Protein AF-A0AAU7U430-F1 (afdb_monomer_lite)

Organism: NCBI:txid3141322

pLDDT: mean 88.67, std 11.31, range [42.41, 97.81]

Radius of gyration: 15.61 Å; chains: 1; bounding box: 37×29×52 Å

Secondary structure (DSSP, 8-state):
-EEEEEEEEEETTEEEEEEEEE-TT--EEEEEEEEEEE--SSTTPPPEEEEEEEEEEETT-HHHHHHH---HHHHHHHHHHHHHHHHHHHTT-

Sequence (93 aa):
MSDIYENRKNQGNRTYRIRILIDESGQTFFELEKLMKKRSKEQGKNTTKERIEYHSFNRLDNNYINTNVSDPIMLDMIKEAEDYLLSKNEGKS

Structure (mmCIF, N/CA/C/O backbone):
data_AF-A0AAU7U430-F1
#
_entry.id   AF-A0AAU7U430-F1
#
loop_
_atom_site.group_PDB
_atom_site.id
_atom_site.type_symbol
_atom_site.label_atom_id
_atom_site.label_alt_id
_atom_site.label_comp_id
_atom_site.label_asym_id
_atom_site.label_entity_id
_atom_site.label_seq_id
_atom_site.pdbx_PDB_ins_code
_atom_site.Cartn_x
_atom_site.Cartn_y
_atom_site.Cartn_z
_atom_site.occupancy
_atom_site.B_iso_or_equiv
_atom_site.auth_seq_id
_atom_site.auth_comp_id
_atom_site.auth_asym_id
_atom_site.auth_atom_id
_atom_site.pdbx_PDB_model_num
ATOM 1 N N . MET A 1 1 ? 12.092 12.180 -1.981 1.00 76.88 1 MET A N 1
ATOM 2 C CA . MET A 1 1 ? 11.128 11.176 -2.487 1.00 76.88 1 MET A CA 1
ATOM 3 C C . MET A 1 1 ? 9.933 11.898 -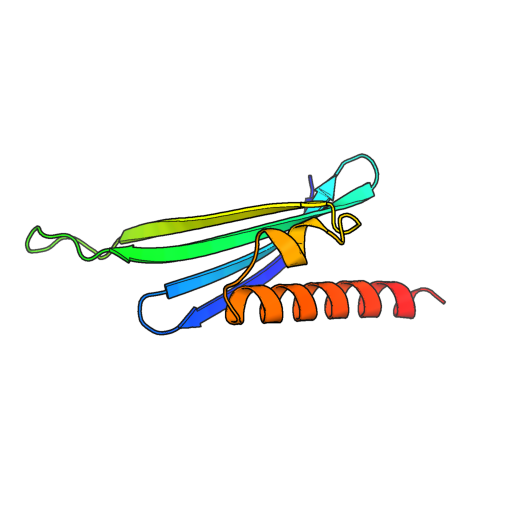3.084 1.00 76.88 1 MET A C 1
ATOM 5 O O . MET A 1 1 ? 9.390 12.774 -2.421 1.00 76.88 1 MET A O 1
ATOM 9 N N . SER A 1 2 ? 9.562 11.570 -4.318 1.00 88.12 2 SER A N 1
ATOM 10 C CA . SER A 1 2 ? 8.381 12.110 -5.001 1.00 88.12 2 SER A CA 1
ATOM 11 C C . SER A 1 2 ? 7.247 11.096 -4.970 1.00 88.12 2 SER A C 1
ATOM 13 O O . SER A 1 2 ? 7.477 9.924 -5.256 1.00 88.12 2 SER A O 1
ATOM 15 N N . ASP A 1 3 ? 6.032 11.552 -4.681 1.00 91.06 3 ASP A N 1
ATOM 16 C CA . ASP A 1 3 ? 4.818 10.752 -4.849 1.00 91.06 3 ASP A CA 1
ATOM 17 C C . ASP A 1 3 ? 4.414 10.749 -6.328 1.00 91.06 3 ASP A C 1
ATOM 19 O O . ASP A 1 3 ? 4.366 11.805 -6.964 1.00 91.06 3 ASP A O 1
ATOM 23 N N . ILE A 1 4 ? 4.187 9.563 -6.890 1.00 93.06 4 ILE A N 1
ATOM 24 C CA . ILE A 1 4 ? 3.769 9.389 -8.288 1.00 93.06 4 ILE A CA 1
ATOM 25 C C . ILE A 1 4 ? 2.407 8.705 -8.431 1.00 93.06 4 ILE A C 1
ATOM 27 O O . ILE A 1 4 ? 1.911 8.561 -9.554 1.00 93.06 4 ILE A O 1
ATOM 31 N N . TYR A 1 5 ? 1.824 8.252 -7.321 1.00 94.50 5 TYR A N 1
ATOM 32 C CA . TYR A 1 5 ? 0.528 7.592 -7.270 1.00 94.50 5 TYR A CA 1
ATOM 33 C C . TYR A 1 5 ? 0.042 7.523 -5.829 1.00 94.50 5 TYR A C 1
ATOM 35 O O . TYR A 1 5 ? 0.719 6.972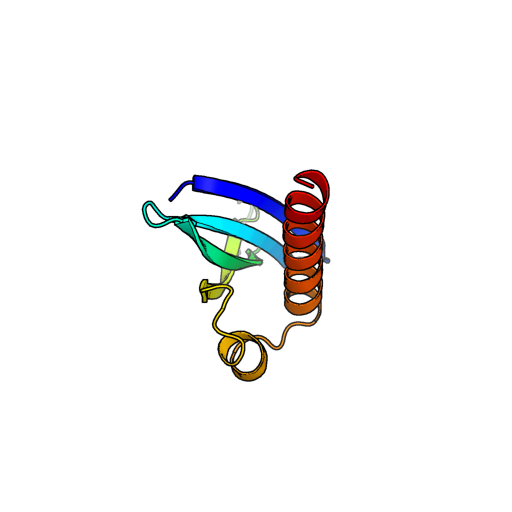 -4.963 1.00 94.50 5 TYR A O 1
ATOM 43 N N . GLU A 1 6 ? -1.196 7.951 -5.616 1.00 96.31 6 GLU A N 1
ATOM 44 C CA . GLU A 1 6 ? -1.908 7.752 -4.365 1.00 96.31 6 GLU A CA 1
ATOM 45 C C . GLU A 1 6 ? -3.278 7.138 -4.651 1.00 96.31 6 GLU A C 1
ATOM 47 O O . GLU A 1 6 ? -4.024 7.618 -5.508 1.00 96.31 6 GLU A O 1
ATOM 52 N N . ASN A 1 7 ? -3.641 6.113 -3.882 1.00 96.81 7 ASN A N 1
ATOM 53 C CA . ASN A 1 7 ? -4.994 5.572 -3.876 1.00 96.81 7 ASN A CA 1
ATOM 54 C C . ASN A 1 7 ? -5.481 5.338 -2.446 1.00 96.81 7 ASN A C 1
ATOM 56 O O . ASN A 1 7 ? -4.711 5.075 -1.516 1.00 96.81 7 ASN A O 1
ATOM 60 N N . ARG A 1 8 ? -6.796 5.445 -2.264 1.00 96.88 8 ARG A N 1
ATOM 61 C CA . ARG A 1 8 ? -7.460 5.328 -0.975 1.00 96.88 8 ARG A CA 1
ATOM 62 C C . ARG A 1 8 ? -8.762 4.548 -1.101 1.00 96.88 8 ARG A C 1
ATOM 64 O O . ARG A 1 8 ? -9.679 4.959 -1.805 1.00 96.88 8 ARG A O 1
ATOM 71 N N . LYS A 1 9 ? -8.908 3.514 -0.272 1.00 96.81 9 LYS A N 1
ATOM 72 C CA . LYS A 1 9 ? -10.156 2.758 -0.105 1.00 96.81 9 LYS A CA 1
ATOM 73 C C . LYS A 1 9 ? -10.735 2.990 1.288 1.00 96.81 9 LYS A C 1
ATOM 75 O O . LYS A 1 9 ? -10.015 3.187 2.266 1.00 96.81 9 LYS A O 1
ATOM 80 N N . ASN A 1 10 ? -12.059 3.009 1.410 1.00 95.12 10 ASN A N 1
ATOM 81 C CA . ASN A 1 10 ? -12.733 3.092 2.707 1.00 95.12 10 ASN A CA 1
ATOM 82 C C . ASN A 1 10 ? -13.625 1.862 2.874 1.00 95.12 10 ASN A C 1
ATOM 84 O O . ASN A 1 10 ? -14.382 1.535 1.968 1.00 95.12 10 ASN A O 1
ATOM 88 N N . GLN A 1 11 ? -13.569 1.220 4.039 1.00 93.69 11 GLN A N 1
ATOM 89 C CA . GLN A 1 11 ? -14.423 0.083 4.371 1.00 93.69 11 GLN A CA 1
ATOM 90 C C . GLN A 1 11 ? -14.916 0.226 5.814 1.00 93.69 11 GLN A C 1
ATOM 92 O O . GLN A 1 11 ? -14.159 0.063 6.771 1.00 93.69 11 GLN A O 1
ATOM 97 N N . GLY A 1 12 ? -16.190 0.584 5.983 1.00 90.06 12 GLY A N 1
ATOM 98 C CA . GLY A 1 12 ? -16.789 0.813 7.299 1.00 90.06 12 GLY A CA 1
ATOM 99 C C . GLY A 1 12 ? -16.042 1.877 8.117 1.00 90.06 12 GLY A C 1
ATOM 100 O O . GLY A 1 12 ? -16.013 3.062 7.766 1.00 90.06 12 GLY A O 1
ATOM 101 N N . ASN A 1 13 ? -15.443 1.458 9.235 1.00 91.81 13 ASN A N 1
ATOM 102 C CA . ASN A 1 13 ? -14.640 2.323 10.101 1.00 91.81 13 ASN A CA 1
ATOM 103 C C . ASN A 1 13 ? -13.151 2.365 9.719 1.00 91.81 13 ASN A C 1
ATOM 105 O O . ASN A 1 13 ? -12.390 3.050 10.398 1.00 91.81 13 ASN A O 1
ATOM 109 N N . ARG A 1 14 ? -12.735 1.675 8.655 1.00 94.31 14 ARG A N 1
ATOM 110 C CA . ARG A 1 14 ? -11.348 1.615 8.191 1.00 94.31 14 ARG A CA 1
ATOM 111 C C . ARG A 1 14 ? -11.143 2.471 6.945 1.00 94.31 14 ARG A C 1
ATOM 113 O O . ARG A 1 14 ? -12.014 2.578 6.080 1.00 94.31 14 ARG A O 1
ATOM 120 N N . THR A 1 15 ? -9.974 3.081 6.851 1.00 96.50 15 THR A N 1
ATOM 121 C CA . THR A 1 15 ? -9.463 3.731 5.646 1.00 96.50 15 THR A CA 1
ATOM 122 C C . THR A 1 15 ? -8.122 3.102 5.318 1.00 96.50 15 THR A C 1
ATOM 124 O O . THR A 1 15 ? -7.252 3.065 6.176 1.00 96.50 15 THR A O 1
ATOM 127 N N . TYR A 1 16 ? -7.960 2.663 4.083 1.00 97.81 16 TYR A N 1
ATOM 128 C CA . TYR A 1 16 ? -6.732 2.116 3.534 1.00 97.81 16 TYR A CA 1
ATOM 129 C C . TYR A 1 16 ? -6.141 3.132 2.565 1.00 97.81 16 TYR A C 1
ATOM 131 O O . TYR A 1 16 ? -6.892 3.770 1.823 1.00 97.81 16 TYR A O 1
ATOM 139 N N . ARG A 1 17 ? -4.826 3.304 2.581 1.00 97.69 17 ARG A N 1
ATOM 140 C CA . ARG A 1 17 ? -4.096 4.199 1.684 1.00 97.69 17 ARG A CA 1
ATOM 141 C C . ARG A 1 17 ? -2.863 3.474 1.170 1.00 97.69 17 ARG A C 1
ATOM 143 O O . ARG A 1 17 ? -2.188 2.820 1.958 1.00 97.69 17 ARG A O 1
ATOM 150 N N . ILE A 1 18 ? -2.576 3.627 -0.114 1.00 97.56 18 ILE A N 1
ATOM 151 C CA . ILE A 1 18 ? -1.299 3.247 -0.710 1.00 97.56 18 ILE A CA 1
ATOM 152 C C . ILE A 1 18 ? -0.714 4.459 -1.425 1.00 97.56 18 ILE A C 1
ATOM 154 O O . ILE A 1 18 ? -1.453 5.220 -2.056 1.00 97.56 18 ILE A O 1
ATOM 158 N N . ARG A 1 19 ? 0.598 4.640 -1.308 1.00 97.50 19 ARG A N 1
ATOM 159 C CA . ARG A 1 19 ? 1.374 5.609 -2.080 1.00 97.50 19 ARG A CA 1
ATOM 160 C C . ARG A 1 19 ? 2.542 4.921 -2.758 1.00 97.50 19 ARG A C 1
ATOM 162 O O . ARG A 1 19 ? 3.166 4.050 -2.153 1.00 97.50 19 ARG A O 1
ATOM 169 N N . ILE A 1 20 ? 2.845 5.341 -3.980 1.00 96.81 20 ILE A N 1
ATOM 170 C CA . ILE A 1 20 ? 4.064 4.955 -4.683 1.00 96.81 20 ILE A CA 1
ATOM 171 C C . ILE A 1 20 ? 5.023 6.133 -4.635 1.00 96.81 20 ILE A C 1
ATOM 173 O O . ILE A 1 20 ? 4.736 7.212 -5.154 1.00 96.81 20 ILE A O 1
ATOM 177 N N . LEU A 1 21 ? 6.174 5.904 -4.020 1.00 95.31 21 LEU A N 1
ATOM 178 C CA . LEU A 1 21 ? 7.226 6.890 -3.874 1.00 95.31 21 LEU A CA 1
ATOM 179 C C . LEU A 1 21 ? 8.406 6.521 -4.764 1.00 95.31 21 LEU A C 1
ATOM 181 O O . LE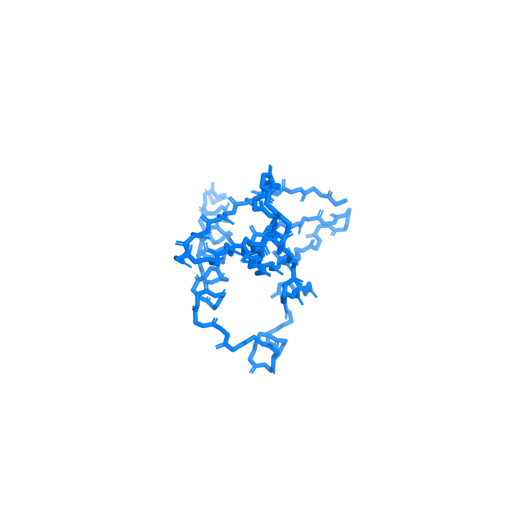U A 1 21 ? 8.786 5.355 -4.837 1.00 95.31 21 LEU A O 1
ATOM 185 N N . ILE A 1 22 ? 9.014 7.519 -5.394 1.00 93.44 22 ILE A N 1
ATOM 186 C CA . ILE A 1 22 ? 10.297 7.379 -6.082 1.00 93.44 22 ILE A CA 1
ATOM 187 C C . ILE A 1 22 ? 11.351 8.184 -5.325 1.00 93.44 22 ILE A C 1
ATOM 189 O O . ILE A 1 22 ? 11.147 9.366 -5.025 1.00 93.44 22 ILE A O 1
ATOM 193 N N . ASP A 1 23 ? 12.464 7.551 -4.969 1.00 92.00 23 ASP A N 1
ATOM 194 C CA . ASP A 1 23 ? 13.601 8.237 -4.361 1.00 92.00 23 ASP A CA 1
ATOM 195 C C . ASP A 1 23 ? 14.489 8.940 -5.402 1.00 92.00 23 ASP A C 1
ATOM 197 O O . ASP A 1 23 ? 14.267 8.867 -6.609 1.00 92.00 2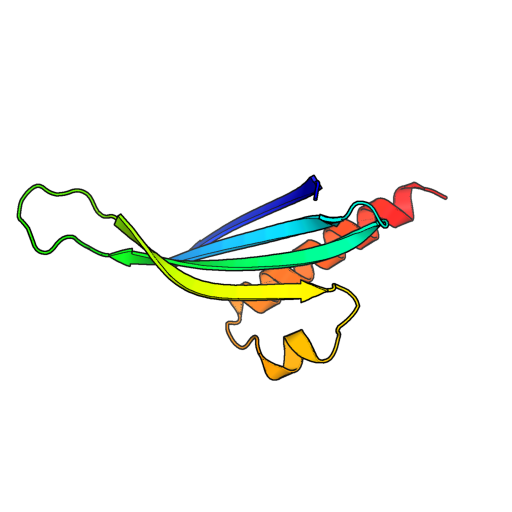3 ASP A O 1
ATOM 201 N N . GLU A 1 24 ? 15.504 9.661 -4.933 1.00 90.50 24 GLU A N 1
ATOM 202 C CA . GLU A 1 24 ? 16.422 10.405 -5.810 1.00 90.50 24 GLU A CA 1
ATOM 203 C C . GLU A 1 24 ? 17.277 9.489 -6.699 1.00 90.50 24 GLU A C 1
ATOM 205 O O . GLU A 1 24 ? 17.772 9.924 -7.735 1.00 90.50 24 GLU A O 1
ATOM 210 N N . SER A 1 25 ? 17.410 8.214 -6.324 1.00 90.94 25 SER A N 1
ATOM 211 C CA . SER A 1 25 ? 18.107 7.182 -7.095 1.00 90.94 25 SER A CA 1
ATOM 212 C C . SER A 1 25 ? 17.184 6.468 -8.093 1.00 90.94 25 SER A C 1
ATOM 214 O O . SER A 1 25 ? 17.616 5.536 -8.769 1.00 90.94 25 SER A O 1
ATOM 216 N N . GLY A 1 26 ? 15.912 6.873 -8.191 1.00 89.19 26 GLY A N 1
ATOM 217 C CA . GLY A 1 26 ? 14.909 6.242 -9.049 1.00 89.19 26 GLY A CA 1
ATOM 218 C C . GLY A 1 26 ? 14.309 4.954 -8.474 1.00 89.19 26 GLY A C 1
ATOM 219 O O . GLY A 1 26 ? 13.528 4.288 -9.157 1.00 89.19 26 GLY A O 1
ATOM 220 N N . GLN A 1 27 ? 14.637 4.583 -7.235 1.00 92.31 27 GLN A N 1
ATOM 221 C CA . GLN A 1 27 ? 14.056 3.409 -6.594 1.00 92.31 27 GLN A CA 1
ATOM 222 C C . GLN A 1 27 ? 12.601 3.666 -6.224 1.00 92.31 27 GLN A C 1
ATOM 224 O O . GLN A 1 27 ? 12.243 4.731 -5.725 1.00 92.31 27 GLN A O 1
ATOM 229 N N . THR A 1 28 ? 11.763 2.658 -6.458 1.00 94.69 28 THR A N 1
ATOM 230 C CA . THR A 1 28 ? 10.330 2.713 -6.172 1.00 94.69 28 THR A CA 1
ATOM 231 C C . THR A 1 28 ? 10.021 2.044 -4.836 1.00 94.69 28 THR A C 1
ATOM 233 O O . THR A 1 28 ? 10.430 0.907 -4.596 1.00 94.69 28 THR A O 1
ATOM 236 N N . PHE A 1 29 ? 9.253 2.727 -3.995 1.00 95.19 29 PHE A N 1
ATOM 237 C CA . PHE A 1 29 ? 8.783 2.251 -2.700 1.00 95.19 29 PHE A CA 1
ATOM 238 C C . PHE A 1 29 ? 7.261 2.317 -2.627 1.00 95.19 29 PHE A C 1
ATOM 240 O O . PHE A 1 29 ? 6.647 3.239 -3.167 1.00 95.19 29 PHE A O 1
ATOM 247 N N . PHE A 1 30 ? 6.661 1.373 -1.910 1.00 95.62 30 PHE A N 1
ATOM 248 C CA . PHE A 1 30 ? 5.254 1.430 -1.537 1.00 95.62 30 PHE A CA 1
ATOM 249 C C . PHE A 1 30 ? 5.117 1.800 -0.071 1.00 95.62 30 PHE A C 1
ATOM 251 O O . PHE A 1 30 ? 5.759 1.199 0.787 1.00 95.62 30 PHE A O 1
ATOM 258 N N . GLU A 1 31 ? 4.247 2.763 0.217 1.00 96.56 31 GLU A N 1
ATOM 259 C CA . GLU A 1 31 ? 3.778 3.042 1.570 1.00 96.56 31 GLU A CA 1
ATOM 260 C C . GLU A 1 31 ? 2.310 2.652 1.690 1.00 96.56 31 GLU A C 1
ATOM 262 O O . GLU A 1 31 ? 1.454 3.250 1.037 1.00 96.56 31 GLU A O 1
ATOM 267 N N . LEU A 1 32 ? 2.012 1.683 2.555 1.00 97.06 32 LEU A N 1
ATOM 268 C CA . LEU A 1 32 ? 0.653 1.284 2.897 1.00 97.06 32 LEU A CA 1
ATOM 269 C C . LEU A 1 32 ? 0.290 1.732 4.305 1.00 97.06 32 LEU A C 1
ATOM 271 O O . LEU A 1 32 ? 1.025 1.515 5.265 1.00 97.06 32 LEU A O 1
ATOM 275 N N . GLU A 1 33 ? -0.896 2.312 4.434 1.00 97.44 33 GLU A N 1
ATOM 276 C CA . GLU A 1 33 ? -1.480 2.703 5.707 1.00 97.44 33 GLU A CA 1
ATOM 277 C C . GLU A 1 33 ? -2.880 2.117 5.839 1.00 97.44 33 GLU A C 1
ATOM 279 O O . GLU A 1 33 ? -3.707 2.219 4.931 1.00 97.44 33 GLU A O 1
ATOM 284 N N . LYS A 1 34 ? -3.196 1.609 7.026 1.00 96.81 34 LYS A N 1
ATOM 285 C CA . LYS A 1 34 ? -4.575 1.363 7.445 1.00 96.81 34 LYS A CA 1
ATOM 286 C C . LYS A 1 34 ? -4.857 2.169 8.685 1.00 96.81 34 LYS A C 1
ATOM 288 O O . LYS A 1 34 ? -4.167 2.098 9.701 1.00 96.81 34 LYS A O 1
ATOM 293 N N . LEU A 1 35 ? -5.902 2.961 8.569 1.00 95.44 35 LEU A N 1
ATOM 294 C CA . LEU A 1 35 ? -6.388 3.871 9.577 1.00 95.44 35 LEU A CA 1
ATOM 295 C C . LEU A 1 35 ? -7.730 3.350 10.078 1.00 95.44 35 LEU A C 1
ATOM 297 O O . LEU A 1 35 ? -8.580 2.961 9.277 1.00 95.44 35 LEU A O 1
ATOM 301 N N . MET A 1 36 ? -7.966 3.407 11.380 1.00 93.81 36 MET A N 1
ATOM 302 C CA . MET A 1 36 ? -9.270 3.129 11.967 1.00 93.81 36 MET A CA 1
ATOM 303 C C . MET A 1 36 ? -9.866 4.411 12.542 1.00 93.81 36 MET A C 1
ATOM 305 O O . MET A 1 36 ? -9.180 5.215 13.168 1.00 93.81 36 MET A O 1
ATOM 309 N N . LYS A 1 37 ? -11.165 4.617 12.323 1.00 88.94 37 LYS A N 1
ATOM 310 C CA . LYS A 1 37 ? -11.938 5.660 12.993 1.00 88.94 37 LYS A CA 1
ATOM 311 C C . LYS A 1 37 ? -12.047 5.312 14.475 1.00 88.94 37 LYS A C 1
ATOM 313 O O . LYS A 1 37 ? -12.717 4.345 14.837 1.00 88.94 37 LYS A O 1
ATOM 318 N N . LYS A 1 38 ? -11.456 6.147 15.317 1.00 82.75 38 LYS A N 1
ATOM 319 C CA . LYS A 1 38 ? -11.588 6.106 16.765 1.00 82.75 38 LYS A CA 1
ATOM 320 C C . LYS A 1 38 ? -12.660 7.110 17.174 1.00 82.75 38 LYS A C 1
ATOM 322 O O . LYS A 1 38 ? -12.510 8.317 16.976 1.00 82.75 38 LYS A O 1
ATOM 327 N N . ARG A 1 39 ? -13.780 6.619 17.714 1.00 71.62 39 ARG A N 1
ATOM 328 C CA . ARG A 1 39 ? -14.754 7.508 18.361 1.00 71.62 39 ARG A CA 1
ATOM 329 C C . ARG A 1 39 ? -14.106 8.067 19.623 1.00 71.62 39 ARG A C 1
ATO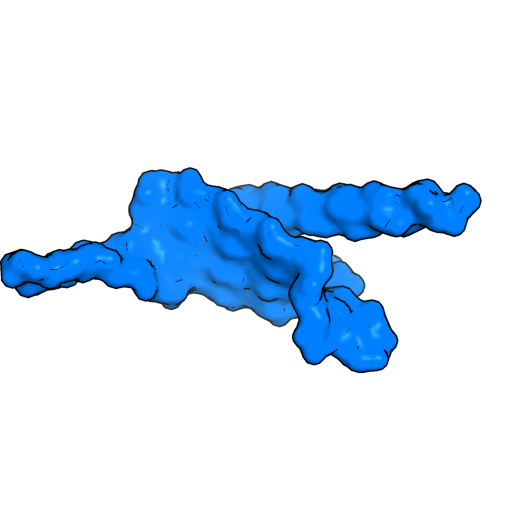M 331 O O . ARG A 1 39 ? -13.594 7.301 20.439 1.00 71.62 39 ARG A O 1
ATOM 338 N N . SER A 1 40 ? -14.134 9.387 19.776 1.00 68.19 40 SER A N 1
ATOM 339 C CA . SER A 1 40 ? -13.814 9.995 21.062 1.00 68.19 40 SER A CA 1
ATOM 340 C C . SER A 1 40 ? -14.800 9.475 22.110 1.00 68.19 40 SER A C 1
ATOM 342 O O . SER A 1 40 ? -15.996 9.379 21.836 1.00 68.19 40 SER A O 1
ATOM 344 N N . LYS A 1 41 ? -14.300 9.121 23.299 1.00 68.88 41 LYS A N 1
ATOM 345 C CA . LYS A 1 41 ? -15.150 8.759 24.447 1.00 68.88 41 LYS A CA 1
ATOM 346 C C . LYS A 1 41 ? -15.794 9.987 25.098 1.00 68.88 41 LYS A C 1
ATOM 348 O O . LYS A 1 41 ? -16.700 9.841 25.908 1.00 68.88 41 LYS A O 1
ATOM 353 N N . GLU A 1 42 ? -15.334 11.183 24.745 1.00 70.38 42 GLU A N 1
ATOM 354 C CA . GLU A 1 42 ? -15.872 12.439 25.254 1.00 70.38 42 GLU A CA 1
ATOM 355 C C . GLU A 1 42 ? -17.028 12.945 24.386 1.00 70.38 42 GLU A C 1
ATOM 357 O O . GLU A 1 42 ? -16.920 13.025 23.157 1.00 70.38 42 GLU A O 1
ATOM 362 N N . GLN A 1 43 ? -18.122 13.319 25.050 1.00 59.41 43 GLN A N 1
ATOM 363 C CA . GLN A 1 43 ? -19.317 13.877 24.428 1.00 59.41 43 GLN A CA 1
ATOM 364 C C . GLN A 1 43 ? -18.972 15.184 23.691 1.00 59.41 43 GLN A C 1
ATOM 366 O O . GLN A 1 43 ? -18.379 16.090 24.266 1.00 59.41 43 GLN A O 1
ATOM 371 N N . GLY A 1 44 ? -19.321 15.270 22.403 1.00 67.88 44 GLY A N 1
ATOM 372 C CA . GLY A 1 44 ? -19.100 16.464 21.572 1.00 67.88 44 GLY A CA 1
ATOM 373 C C . GLY A 1 44 ? -17.773 16.517 20.801 1.00 67.88 44 GLY A C 1
ATOM 374 O O . GLY A 1 44 ? -17.576 17.442 20.017 1.00 67.88 44 GLY A O 1
ATOM 375 N N . LYS A 1 45 ? -16.869 15.537 20.955 1.00 69.50 45 LYS A N 1
ATOM 376 C CA . LYS A 1 45 ? -15.618 15.490 20.176 1.00 69.50 45 LYS A CA 1
ATOM 377 C C . LYS A 1 45 ? -15.765 14.716 18.860 1.00 69.50 45 LYS A C 1
ATOM 379 O O . LYS A 1 45 ? -16.380 13.650 18.802 1.00 69.50 45 LYS A O 1
ATOM 384 N N . ASN A 1 46 ? -15.130 15.239 17.810 1.00 70.50 46 ASN A N 1
ATOM 385 C CA . ASN A 1 46 ? -15.091 14.633 16.479 1.00 70.50 46 ASN A CA 1
ATOM 386 C C . ASN A 1 46 ? -14.397 13.259 16.484 1.00 70.50 46 ASN A C 1
ATOM 388 O O . ASN A 1 46 ? -13.512 12.977 17.290 1.00 70.50 46 ASN A O 1
ATOM 392 N N . THR A 1 47 ? -14.796 12.397 15.546 1.00 73.12 47 THR A N 1
ATOM 393 C CA . THR A 1 47 ? -14.141 11.101 15.308 1.00 73.12 47 THR A CA 1
ATOM 394 C C . THR A 1 47 ? -12.742 11.340 14.735 1.00 73.12 47 THR A C 1
ATOM 396 O O . THR A 1 47 ? -12.619 11.983 13.694 1.00 73.12 47 THR A O 1
ATOM 399 N N . THR A 1 48 ? -11.698 10.814 15.376 1.00 81.31 48 THR A N 1
ATOM 400 C CA . THR A 1 48 ? -10.321 10.872 14.859 1.00 81.31 48 THR A CA 1
ATOM 401 C C . THR A 1 48 ? -9.987 9.593 14.096 1.00 81.31 48 THR A C 1
ATOM 403 O O . THR A 1 48 ? -10.692 8.587 14.197 1.00 81.31 48 THR A O 1
ATOM 406 N N . LYS A 1 49 ? -8.934 9.622 13.278 1.00 85.25 49 LYS A N 1
ATOM 407 C CA . LYS A 1 49 ? -8.370 8.414 12.670 1.00 85.25 49 LYS A CA 1
ATOM 408 C C . LYS A 1 49 ? -7.039 8.105 13.337 1.00 85.25 49 LYS A C 1
ATOM 410 O O . LYS A 1 49 ? -6.218 9.005 13.474 1.00 85.25 49 LYS A O 1
ATOM 415 N N . GLU A 1 50 ? -6.829 6.854 13.718 1.00 91.50 50 GLU A N 1
ATOM 416 C CA . GLU A 1 50 ? -5.538 6.361 14.202 1.00 91.50 50 GLU A CA 1
ATOM 417 C C . GLU A 1 50 ? -4.960 5.361 13.202 1.00 91.50 50 GLU A C 1
ATOM 419 O O . GLU A 1 50 ? -5.707 4.572 12.620 1.00 91.50 50 GLU A O 1
ATOM 424 N N . ARG A 1 51 ? -3.644 5.411 12.968 1.00 93.38 51 ARG A N 1
ATOM 425 C CA . ARG A 1 51 ? -2.956 4.425 12.131 1.00 93.38 51 ARG A CA 1
ATOM 426 C C . ARG A 1 51 ? -2.798 3.138 12.931 1.00 93.38 51 ARG A C 1
ATOM 428 O O . ARG A 1 51 ? -2.197 3.160 13.998 1.00 93.38 51 ARG A O 1
ATOM 435 N N . ILE A 1 52 ? -3.368 2.052 12.422 1.00 94.81 52 ILE A N 1
ATOM 436 C CA . ILE A 1 52 ? -3.351 0.733 13.069 1.00 94.81 52 ILE A CA 1
ATOM 437 C C . ILE A 1 52 ? -2.415 -0.254 12.373 1.00 94.81 52 ILE A C 1
ATOM 439 O O . ILE A 1 52 ? -2.053 -1.259 12.966 1.00 94.81 52 ILE A O 1
ATOM 443 N N . GLU A 1 53 ? -2.027 0.027 11.130 1.00 95.62 53 GLU A N 1
ATOM 444 C CA . GLU A 1 53 ? -1.102 -0.803 10.360 1.00 95.62 53 GLU A CA 1
ATOM 445 C C . GLU A 1 53 ? -0.344 0.090 9.375 1.00 95.62 53 GLU A C 1
ATOM 447 O O . GLU A 1 53 ? -0.921 1.030 8.804 1.00 95.62 53 GLU A O 1
ATOM 452 N N . TYR A 1 54 ? 0.952 -0.173 9.227 1.00 96.38 54 TYR A N 1
ATOM 453 C CA . TYR A 1 54 ? 1.852 0.576 8.361 1.00 96.38 54 TYR A CA 1
ATOM 454 C C . TYR A 1 54 ? 2.891 -0.353 7.752 1.00 96.38 54 TYR A C 1
ATOM 456 O O . TYR A 1 54 ? 3.555 -1.085 8.484 1.00 96.38 54 TYR A O 1
ATOM 464 N N . HIS A 1 55 ? 3.083 -0.240 6.444 1.00 96.06 55 HIS A N 1
ATOM 465 C CA . HIS A 1 55 ? 4.171 -0.896 5.738 1.00 96.06 55 HIS A CA 1
ATOM 466 C C . HIS A 1 55 ? 4.865 0.100 4.824 1.00 96.06 55 HIS A C 1
ATOM 468 O O . HIS A 1 55 ? 4.214 0.913 4.170 1.00 96.06 55 HIS A O 1
ATOM 474 N N . SER A 1 56 ? 6.188 0.007 4.770 1.00 94.75 56 SER A N 1
ATOM 475 C CA . SER A 1 56 ? 7.009 0.705 3.792 1.00 94.75 56 SER A CA 1
ATOM 476 C C . SER A 1 56 ? 8.065 -0.265 3.300 1.00 94.75 56 SER A C 1
ATOM 478 O O . SER A 1 56 ? 8.803 -0.825 4.111 1.00 94.75 56 SER A O 1
ATOM 480 N N . PHE A 1 57 ? 8.084 -0.520 1.998 1.00 95.00 57 PHE A N 1
ATOM 481 C CA . PHE A 1 57 ? 8.994 -1.493 1.406 1.00 95.00 57 PHE A CA 1
ATOM 482 C C . PHE A 1 57 ? 9.365 -1.110 -0.020 1.00 95.00 57 PHE A C 1
ATOM 484 O O . PHE A 1 57 ? 8.629 -0.407 -0.717 1.00 95.00 57 PHE A O 1
ATOM 491 N N . ASN A 1 58 ? 10.545 -1.563 -0.438 1.00 94.00 58 ASN A N 1
ATOM 492 C CA . ASN A 1 58 ? 10.994 -1.412 -1.811 1.00 94.00 58 ASN A CA 1
ATOM 493 C C . ASN A 1 58 ? 10.152 -2.319 -2.713 1.00 94.00 58 ASN A C 1
ATOM 495 O O . ASN A 1 58 ? 9.928 -3.481 -2.380 1.00 94.00 58 ASN A O 1
ATOM 499 N N . ARG A 1 59 ? 9.726 -1.805 -3.867 1.00 91.19 59 ARG A N 1
ATOM 500 C CA . ARG A 1 59 ? 8.928 -2.549 -4.848 1.00 91.19 59 ARG A CA 1
ATOM 501 C C . ARG A 1 59 ? 9.549 -3.899 -5.227 1.00 91.19 59 ARG A C 1
ATOM 503 O O . ARG A 1 59 ? 8.834 -4.867 -5.442 1.00 91.19 59 ARG A O 1
ATOM 510 N N . LEU A 1 60 ? 10.877 -3.962 -5.324 1.00 89.06 60 LEU A N 1
ATOM 511 C CA . LEU A 1 60 ? 11.601 -5.161 -5.748 1.00 89.06 60 LEU A CA 1
ATOM 512 C C . LEU A 1 60 ? 11.757 -6.206 -4.629 1.00 89.06 60 LEU A C 1
ATOM 514 O O . LEU A 1 60 ? 12.243 -7.308 -4.888 1.00 89.06 60 LEU A O 1
ATOM 518 N N . ASP A 1 61 ? 11.343 -5.897 -3.397 1.00 90.06 61 ASP A N 1
ATOM 519 C CA . ASP A 1 61 ? 11.358 -6.840 -2.279 1.00 90.06 61 ASP A CA 1
ATOM 520 C C . ASP A 1 61 ? 10.107 -7.735 -2.288 1.00 90.06 61 ASP A C 1
ATOM 522 O O . ASP A 1 61 ? 9.159 -7.574 -1.514 1.00 90.06 61 ASP A O 1
ATOM 526 N N . ASN A 1 62 ? 10.122 -8.724 -3.184 1.00 75.94 62 ASN A N 1
ATOM 527 C CA . ASN A 1 62 ? 9.028 -9.685 -3.358 1.00 75.94 62 ASN A CA 1
ATOM 528 C C . ASN A 1 62 ? 8.745 -10.534 -2.103 1.00 75.94 62 ASN A C 1
ATOM 530 O O . ASN A 1 62 ? 7.649 -11.076 -1.950 1.00 75.94 62 ASN A O 1
ATOM 534 N N . ASN A 1 63 ? 9.718 -10.672 -1.199 1.00 87.62 63 ASN A N 1
ATOM 535 C CA . ASN A 1 63 ? 9.549 -11.461 0.020 1.00 87.62 63 ASN A CA 1
ATOM 536 C C . ASN A 1 63 ? 8.789 -10.683 1.094 1.00 87.62 63 ASN A C 1
ATOM 538 O O . ASN A 1 63 ? 8.078 -11.289 1.904 1.00 87.62 63 ASN A O 1
ATOM 542 N N . TYR A 1 64 ? 8.901 -9.352 1.088 1.00 90.88 64 TYR A N 1
ATOM 543 C CA . TYR A 1 64 ? 8.260 -8.511 2.087 1.00 90.88 64 TYR A CA 1
ATOM 544 C C . TYR A 1 64 ? 6.741 -8.681 2.090 1.00 90.88 64 TYR A C 1
ATOM 546 O O . TYR A 1 64 ? 6.166 -8.921 3.153 1.00 90.88 64 TYR A O 1
ATOM 554 N N . ILE A 1 65 ? 6.101 -8.599 0.918 1.00 86.38 65 ILE A N 1
ATOM 555 C CA . ILE A 1 65 ? 4.636 -8.653 0.790 1.00 86.38 65 ILE A CA 1
ATOM 556 C C . ILE A 1 65 ? 4.104 -9.971 1.359 1.00 86.38 65 ILE A C 1
ATOM 558 O O . ILE A 1 65 ? 3.263 -9.954 2.254 1.00 86.38 65 ILE A O 1
ATOM 562 N N . ASN A 1 66 ? 4.657 -11.098 0.903 1.00 84.56 66 ASN A N 1
ATOM 563 C CA . ASN A 1 66 ? 4.214 -12.439 1.298 1.00 84.56 66 ASN A CA 1
ATOM 564 C C . ASN A 1 66 ? 4.407 -12.732 2.793 1.00 84.56 66 ASN A C 1
ATOM 566 O O . ASN A 1 66 ? 3.709 -13.575 3.349 1.00 84.56 66 ASN A O 1
ATOM 570 N N . THR A 1 67 ? 5.360 -12.055 3.439 1.00 89.88 67 THR A N 1
ATOM 571 C CA . THR A 1 67 ? 5.705 -12.300 4.846 1.00 89.88 67 THR A CA 1
ATOM 572 C C . THR A 1 67 ? 4.985 -11.347 5.800 1.00 89.88 67 THR A C 1
ATOM 574 O O . THR A 1 67 ? 4.655 -11.735 6.918 1.00 89.88 67 THR A O 1
ATOM 577 N N . ASN A 1 68 ? 4.751 -10.097 5.387 1.00 92.81 68 ASN A N 1
ATOM 578 C CA . ASN A 1 68 ? 4.348 -9.023 6.300 1.00 92.81 68 ASN A CA 1
ATOM 579 C C . ASN A 1 68 ? 2.937 -8.486 6.053 1.00 92.81 68 ASN A C 1
ATOM 581 O O . ASN A 1 68 ? 2.371 -7.885 6.963 1.00 92.81 68 ASN A O 1
ATOM 585 N N . VAL A 1 69 ? 2.364 -8.676 4.861 1.00 92.38 69 VAL A N 1
ATOM 586 C CA . VAL A 1 69 ? 1.054 -8.114 4.506 1.00 92.38 69 VAL A CA 1
ATOM 587 C C . VAL A 1 69 ? 0.033 -9.239 4.390 1.00 92.38 69 VAL A C 1
ATOM 589 O O . VAL A 1 69 ? 0.133 -10.099 3.522 1.00 92.38 69 VAL A O 1
ATOM 592 N N . SER A 1 70 ? -0.976 -9.224 5.263 1.00 93.12 70 SER A N 1
ATOM 593 C CA . SER A 1 70 ? -2.040 -10.243 5.282 1.00 93.12 70 SER A CA 1
ATOM 594 C C . SER A 1 70 ? -3.446 -9.685 5.050 1.00 93.12 70 SER A C 1
ATOM 596 O O . SER A 1 70 ? -4.367 -10.455 4.780 1.00 93.12 70 SER A O 1
ATOM 598 N N . ASP A 1 71 ? -3.643 -8.362 5.134 1.00 95.00 71 ASP A N 1
ATOM 599 C CA . ASP A 1 71 ? -4.954 -7.749 4.902 1.00 95.00 71 ASP A CA 1
ATOM 600 C C . ASP A 1 71 ? -5.322 -7.820 3.403 1.00 95.00 71 ASP A C 1
ATOM 602 O O . ASP A 1 71 ? -4.605 -7.253 2.572 1.00 95.00 71 ASP A O 1
ATOM 606 N N . PRO A 1 72 ? -6.446 -8.464 3.028 1.00 95.19 72 PRO A N 1
ATOM 607 C CA . PRO A 1 72 ? -6.816 -8.641 1.625 1.00 95.19 72 PRO A CA 1
ATOM 608 C C . PRO A 1 72 ? -6.989 -7.331 0.851 1.00 95.19 72 PRO A C 1
ATOM 610 O O . PRO A 1 72 ? -6.699 -7.287 -0.340 1.00 95.19 72 PRO A O 1
ATOM 613 N N . ILE A 1 73 ? -7.437 -6.254 1.509 1.00 96.12 73 ILE A N 1
ATOM 614 C CA . ILE A 1 73 ? -7.607 -4.950 0.853 1.00 96.12 73 ILE A CA 1
ATOM 615 C C . ILE A 1 73 ? -6.250 -4.314 0.590 1.00 96.12 73 ILE A C 1
ATOM 617 O O . ILE A 1 73 ? -6.060 -3.696 -0.452 1.00 96.12 73 ILE A O 1
ATOM 621 N N . MET A 1 74 ? -5.298 -4.472 1.509 1.00 96.19 74 MET A N 1
ATOM 622 C CA . MET A 1 74 ? -3.933 -4.009 1.275 1.00 96.19 74 MET A CA 1
ATOM 623 C C . MET A 1 74 ? -3.276 -4.759 0.115 1.00 96.19 74 MET A C 1
ATOM 625 O O . MET A 1 74 ? -2.671 -4.120 -0.740 1.00 96.19 74 MET A O 1
ATOM 629 N N . LEU A 1 75 ? -3.433 -6.085 0.053 1.00 95.50 75 LEU A N 1
ATOM 630 C CA . LEU A 1 75 ? -2.909 -6.907 -1.044 1.00 95.50 75 LEU A CA 1
ATOM 631 C C . LEU A 1 75 ? -3.504 -6.499 -2.399 1.00 95.50 75 LEU A C 1
ATOM 633 O O . LEU A 1 75 ? -2.775 -6.337 -3.375 1.00 95.50 75 LEU A O 1
ATOM 637 N N . ASP A 1 76 ? -4.815 -6.269 -2.444 1.00 96.62 76 ASP A N 1
ATOM 638 C CA . ASP A 1 76 ? -5.510 -5.779 -3.635 1.00 96.62 76 ASP A CA 1
ATOM 639 C C . ASP A 1 76 ? -5.014 -4.385 -4.061 1.00 96.62 76 ASP A C 1
ATOM 641 O O . ASP A 1 76 ? -4.736 -4.147 -5.233 1.00 96.62 76 ASP A O 1
ATOM 645 N N . MET A 1 77 ? -4.795 -3.476 -3.106 1.00 97.00 77 MET A N 1
ATOM 646 C CA . MET A 1 77 ? -4.234 -2.150 -3.391 1.00 97.00 77 MET A CA 1
ATOM 647 C C . MET A 1 77 ? -2.788 -2.204 -3.900 1.00 97.00 77 MET A C 1
ATOM 649 O O . MET A 1 77 ? -2.426 -1.390 -4.747 1.00 97.00 77 MET A O 1
ATOM 653 N N . ILE A 1 78 ? -1.967 -3.146 -3.421 1.00 95.19 78 ILE A N 1
ATOM 654 C CA . ILE A 1 78 ? -0.615 -3.374 -3.960 1.00 95.19 78 ILE A CA 1
ATOM 655 C C . ILE A 1 78 ? -0.704 -3.802 -5.424 1.00 95.19 78 ILE A C 1
ATOM 657 O O . ILE A 1 78 ? 0.016 -3.262 -6.259 1.00 95.19 78 ILE A O 1
ATOM 661 N N . LYS A 1 79 ? -1.618 -4.722 -5.749 1.00 95.00 79 LYS A N 1
ATOM 662 C CA . LYS A 1 79 ? -1.827 -5.165 -7.128 1.00 95.00 79 LYS A CA 1
ATOM 663 C C . LYS A 1 79 ? -2.244 -4.008 -8.043 1.00 95.00 79 LYS A C 1
ATOM 665 O O . LYS A 1 79 ? -1.653 -3.838 -9.100 1.00 95.00 79 LYS A O 1
ATOM 670 N N . GLU A 1 80 ? -3.187 -3.169 -7.615 1.00 95.81 80 GLU A N 1
ATOM 671 C CA . GLU A 1 80 ? -3.600 -1.979 -8.380 1.00 95.81 80 GLU A CA 1
ATOM 672 C C . GLU A 1 80 ? -2.451 -0.980 -8.601 1.00 95.81 80 GLU A C 1
ATOM 674 O O . GLU A 1 80 ? -2.345 -0.371 -9.667 1.00 95.81 80 GLU A O 1
ATOM 679 N N . ALA A 1 81 ? -1.583 -0.802 -7.601 1.00 95.06 81 ALA A N 1
ATOM 680 C CA . ALA A 1 81 ? -0.405 0.054 -7.710 1.00 95.06 81 ALA A CA 1
ATOM 681 C C . ALA A 1 81 ? 0.639 -0.517 -8.686 1.00 95.06 81 ALA A C 1
ATOM 683 O O . ALA A 1 81 ? 1.233 0.235 -9.462 1.00 95.06 81 ALA A O 1
ATOM 684 N N . GLU A 1 82 ? 0.839 -1.836 -8.691 1.00 93.69 82 GLU A N 1
ATOM 685 C CA . GLU A 1 82 ? 1.683 -2.519 -9.677 1.00 93.69 82 GLU A CA 1
ATOM 686 C C . GLU A 1 82 ? 1.121 -2.393 -11.095 1.00 93.69 82 GLU A C 1
ATOM 688 O O . GLU A 1 82 ? 1.852 -2.008 -12.008 1.00 93.69 82 GLU A O 1
ATOM 693 N N . ASP A 1 83 ? -0.179 -2.628 -11.279 1.00 94.31 83 ASP A N 1
ATOM 694 C CA . ASP A 1 83 ? -0.849 -2.484 -12.575 1.00 94.31 83 ASP A CA 1
ATOM 695 C C . ASP A 1 83 ? -0.702 -1.046 -13.113 1.00 94.31 83 ASP A C 1
ATOM 697 O O . ASP A 1 83 ? -0.416 -0.832 -14.296 1.00 94.31 83 ASP A O 1
ATOM 701 N N . TYR A 1 84 ? -0.803 -0.039 -12.234 1.00 93.75 84 TYR A N 1
ATOM 702 C CA . TYR A 1 84 ? -0.511 1.349 -12.592 1.00 93.75 84 TYR A CA 1
ATOM 703 C C . TYR A 1 84 ? 0.929 1.523 -13.094 1.00 93.75 84 TYR A C 1
ATOM 705 O O . TYR A 1 84 ? 1.136 2.123 -14.152 1.00 93.75 84 TYR A O 1
ATOM 713 N N . LEU A 1 85 ? 1.928 0.992 -12.385 1.00 92.25 85 LEU A N 1
ATOM 714 C CA . LEU A 1 85 ? 3.330 1.095 -12.802 1.00 92.25 85 LEU A CA 1
ATOM 715 C C . LEU A 1 85 ? 3.601 0.402 -14.138 1.00 92.25 85 LEU A C 1
ATOM 717 O O . LEU A 1 85 ? 4.329 0.950 -14.968 1.00 92.25 85 LEU A O 1
ATOM 721 N N . LEU A 1 86 ? 3.001 -0.767 -14.367 1.00 91.44 86 LEU A N 1
ATOM 722 C CA . LEU A 1 86 ? 3.101 -1.484 -15.637 1.00 91.44 86 LEU A CA 1
ATOM 723 C C . LEU A 1 86 ? 2.523 -0.643 -16.782 1.00 91.44 86 LEU A C 1
ATOM 725 O O . LEU A 1 86 ? 3.219 -0.405 -17.770 1.00 91.44 86 LEU A O 1
ATOM 729 N N . SER A 1 87 ? 1.331 -0.065 -16.597 1.00 91.94 87 SER A N 1
ATOM 730 C CA . SER A 1 87 ? 0.698 0.788 -17.616 1.00 91.94 87 SER A CA 1
ATOM 731 C C . SER A 1 87 ? 1.532 2.024 -17.995 1.00 91.94 87 SER A C 1
ATOM 733 O O . SER A 1 87 ? 1.473 2.507 -19.126 1.00 91.94 87 SER A O 1
ATOM 735 N N . LYS A 1 88 ? 2.347 2.548 -17.067 1.00 85.25 88 LYS A N 1
ATOM 736 C CA . LYS A 1 88 ? 3.244 3.690 -17.318 1.00 85.25 88 LYS A CA 1
ATOM 737 C C . LYS A 1 88 ? 4.513 3.319 -18.081 1.00 85.25 88 LYS A C 1
ATOM 739 O O . LYS A 1 88 ? 5.109 4.201 -18.701 1.00 85.25 88 LYS A O 1
ATOM 744 N N . ASN A 1 89 ? 4.923 2.055 -18.036 1.00 77.81 89 ASN A N 1
ATOM 745 C CA . ASN A 1 89 ? 6.087 1.561 -18.768 1.00 77.81 89 ASN A CA 1
ATOM 746 C C . ASN A 1 89 ? 5.726 1.133 -20.196 1.00 77.81 89 ASN A C 1
ATOM 748 O O . ASN A 1 89 ? 6.515 1.365 -21.108 1.00 77.81 89 ASN A O 1
ATOM 752 N N . GLU A 1 90 ? 4.527 0.589 -20.415 1.00 63.81 90 GLU A N 1
ATOM 753 C CA . GLU A 1 90 ? 4.061 0.171 -21.747 1.00 63.81 90 GLU A CA 1
ATOM 754 C C . GLU A 1 90 ? 3.824 1.352 -22.706 1.00 63.81 90 GLU A C 1
ATOM 756 O O . GLU A 1 90 ? 4.007 1.219 -23.911 1.00 63.81 90 GLU A O 1
ATOM 761 N N . GLY A 1 91 ? 3.514 2.544 -22.187 1.00 55.03 91 GLY A N 1
ATOM 762 C CA . GLY A 1 91 ? 3.355 3.766 -22.989 1.00 55.03 91 GLY A CA 1
ATOM 763 C C . GLY A 1 91 ? 4.658 4.438 -23.450 1.00 55.03 91 GLY A C 1
ATOM 764 O O . GLY A 1 91 ? 4.605 5.573 -23.919 1.00 55.03 91 GLY A O 1
ATOM 765 N N . LYS A 1 92 ? 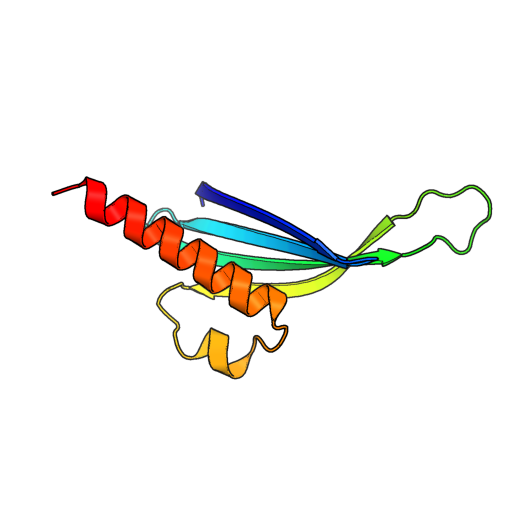5.822 3.797 -23.262 1.00 53.00 92 LYS A N 1
ATOM 766 C CA . LYS A 1 92 ? 7.150 4.337 -23.619 1.00 53.00 92 LYS A CA 1
ATOM 767 C C . LYS A 1 92 ? 7.874 3.563 -24.735 1.00 53.00 92 LYS A C 1
ATOM 769 O O . LYS A 1 92 ? 9.073 3.777 -24.906 1.00 53.00 92 LYS A O 1
ATOM 774 N N . SER A 1 93 ? 7.187 2.670 -25.455 1.00 42.41 93 SER A N 1
ATOM 775 C CA . SER A 1 93 ? 7.738 2.007 -26.655 1.00 42.41 93 SER A CA 1
ATOM 776 C C . SER A 1 93 ? 7.531 2.826 -27.921 1.00 42.41 93 SER A C 1
ATOM 778 O O . SER A 1 93 ? 6.448 3.436 -28.051 1.00 42.41 93 SER A O 1
#

Foldseek 3Di:
DDWPDKDWDDDDQKIKIWTWDQDPVRWIKIKIWIWGFDDDPDPPDDTDIDTPDIDIDTPPPPVCCVPPPDDPVRVVVNVVVVVVVVVVVVVPD